Protein AF-Q0FSW2-F1 (afdb_monomer_lite)

InterPro domains:
  IPR002525 Transposase IS110-like, N-terminal [PF01548] (13-87)
  IPR047650 Transposase IS110-like [PTHR33055] (5-87)

Structure (mmCIF, N/CA/C/O backbone):
data_AF-Q0FSW2-F1
#
_entry.id   AF-Q0FSW2-F1
#
loop_
_atom_site.group_PDB
_atom_site.id
_atom_site.type_symbol
_atom_site.label_atom_id
_atom_site.label_alt_id
_atom_site.label_comp_id
_atom_site.label_asym_id
_atom_site.label_entity_id
_atom_site.label_seq_id
_atom_site.pdbx_PDB_ins_code
_atom_site.Cartn_x
_atom_site.Cartn_y
_atom_site.Cartn_z
_atom_site.occupancy
_atom_site.B_iso_or_equiv
_atom_site.auth_seq_id
_atom_site.auth_comp_id
_atom_site.auth_asym_id
_atom_site.auth_atom_id
_atom_site.pdbx_PDB_model_num
ATOM 1 N N . MET A 1 1 ? -12.112 -8.259 5.976 1.00 78.44 1 MET A N 1
ATOM 2 C CA . MET A 1 1 ? -11.601 -7.134 5.174 1.00 78.44 1 MET A CA 1
ATOM 3 C C . MET A 1 1 ? -10.289 -6.659 5.779 1.00 78.44 1 MET A C 1
ATOM 5 O O . MET A 1 1 ? -10.211 -6.525 6.996 1.00 78.44 1 MET A O 1
ATOM 9 N N . PHE A 1 2 ? -9.265 -6.492 4.948 1.00 90.00 2 PHE A N 1
ATOM 10 C CA . PHE A 1 2 ? -7.903 -6.105 5.314 1.00 90.00 2 PHE A CA 1
ATOM 11 C C . PHE A 1 2 ? -7.599 -4.691 4.814 1.00 90.00 2 PHE A C 1
ATOM 13 O O . PHE A 1 2 ? -8.140 -4.253 3.801 1.00 90.00 2 PHE A O 1
ATOM 20 N N . CYS A 1 3 ? -6.689 -3.991 5.485 1.00 91.81 3 CYS A N 1
ATOM 21 C CA . CYS A 1 3 ? -6.151 -2.730 4.989 1.00 91.81 3 CYS A CA 1
ATOM 22 C C . CYS A 1 3 ? -4.677 -2.582 5.362 1.00 91.81 3 CYS A C 1
ATOM 24 O O . CYS A 1 3 ? -4.261 -3.035 6.430 1.00 91.81 3 CYS A O 1
ATOM 26 N N . TYR A 1 4 ? -3.892 -1.965 4.480 1.00 90.19 4 TYR A N 1
ATOM 27 C CA . TYR A 1 4 ? -2.499 -1.636 4.772 1.00 90.19 4 TYR A CA 1
ATOM 28 C C . TYR A 1 4 ? -2.021 -0.387 4.021 1.00 90.19 4 TYR A C 1
ATOM 30 O O . TYR A 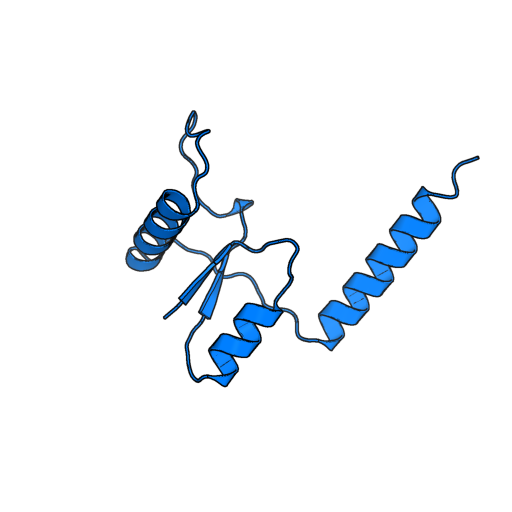1 4 ? -2.594 0.028 3.011 1.00 90.19 4 TYR A O 1
ATOM 38 N N . GLU A 1 5 ? -0.963 0.229 4.542 1.00 90.25 5 GLU A N 1
ATOM 39 C CA . GLU A 1 5 ? -0.317 1.405 3.957 1.00 90.25 5 GLU A CA 1
ATOM 40 C C . GLU A 1 5 ? 0.566 1.002 2.764 1.00 90.25 5 GLU A C 1
ATOM 42 O O . GLU A 1 5 ? 1.338 0.044 2.839 1.00 90.25 5 GLU A O 1
ATOM 47 N N . ALA A 1 6 ? 0.491 1.748 1.661 1.00 88.69 6 ALA A N 1
ATOM 48 C CA . ALA A 1 6 ? 1.361 1.549 0.511 1.00 88.69 6 ALA A CA 1
ATOM 49 C C . ALA A 1 6 ? 2.831 1.712 0.931 1.00 88.69 6 ALA A C 1
ATOM 51 O O . ALA A 1 6 ? 3.279 2.803 1.281 1.00 88.69 6 ALA A O 1
ATOM 52 N N . GLY A 1 7 ? 3.575 0.609 0.878 1.00 82.81 7 GLY A N 1
ATOM 53 C CA . GLY A 1 7 ? 4.978 0.542 1.266 1.00 82.81 7 GLY A CA 1
ATOM 54 C C . GLY A 1 7 ? 5.915 0.226 0.096 1.00 82.81 7 GLY A C 1
ATOM 55 O O . GLY A 1 7 ? 5.472 -0.040 -1.024 1.00 82.81 7 GLY A O 1
ATOM 56 N N . PRO A 1 8 ? 7.235 0.199 0.349 1.00 76.06 8 PRO A N 1
ATOM 57 C CA . PRO A 1 8 ? 8.238 -0.127 -0.666 1.00 76.06 8 PRO A CA 1
ATOM 58 C C . PRO A 1 8 ? 8.127 -1.567 -1.194 1.00 76.06 8 PRO A C 1
ATOM 60 O O . PRO A 1 8 ? 8.640 -1.855 -2.270 1.00 76.06 8 PRO A O 1
ATOM 63 N N . CYS A 1 9 ? 7.437 -2.455 -0.472 1.00 68.44 9 CYS A N 1
ATOM 64 C CA . CYS A 1 9 ? 7.250 -3.862 -0.834 1.00 68.44 9 CYS A CA 1
ATOM 65 C C . CYS A 1 9 ? 6.239 -4.096 -1.979 1.00 68.44 9 CYS A C 1
ATOM 67 O O . CYS A 1 9 ? 6.013 -5.242 -2.365 1.00 68.44 9 CYS A O 1
ATOM 69 N N . GLY A 1 10 ? 5.625 -3.040 -2.527 1.00 80.25 10 GLY A N 1
ATOM 70 C CA . GLY A 1 10 ? 4.710 -3.132 -3.669 1.00 80.25 10 GLY A CA 1
ATOM 71 C C . GLY A 1 10 ? 3.335 -3.715 -3.323 1.00 80.25 10 GLY A C 1
ATOM 72 O O . GLY A 1 10 ? 2.841 -3.572 -2.201 1.00 80.25 10 GLY A O 1
ATOM 73 N N . TYR A 1 11 ? 2.698 -4.360 -4.307 1.00 89.88 11 TYR A N 1
ATOM 74 C CA . TYR A 1 11 ? 1.294 -4.803 -4.234 1.00 89.88 11 TYR A CA 1
ATOM 75 C C . TYR A 1 11 ? 1.130 -6.333 -4.207 1.00 89.88 11 TYR A C 1
ATOM 77 O O . TYR A 1 11 ? 0.049 -6.868 -4.451 1.00 89.88 11 TYR A O 1
ATOM 85 N N . GLY A 1 12 ? 2.211 -7.069 -3.923 1.00 89.69 12 GLY A N 1
ATOM 86 C CA . GLY A 1 12 ? 2.179 -8.531 -3.794 1.00 89.69 12 GLY A CA 1
ATOM 87 C C . GLY A 1 12 ? 1.240 -9.014 -2.683 1.00 89.69 12 GLY A C 1
ATOM 88 O O . GLY A 1 12 ? 0.432 -9.906 -2.917 1.00 89.69 12 GLY A O 1
ATOM 89 N N . LEU A 1 13 ? 1.283 -8.367 -1.512 1.00 89.62 13 LEU A N 1
ATOM 90 C CA . LEU A 1 13 ? 0.436 -8.718 -0.367 1.00 89.62 13 LEU A CA 1
ATOM 91 C C . LEU A 1 13 ? -1.059 -8.563 -0.677 1.00 89.62 13 LEU A C 1
ATOM 93 O O . LEU A 1 13 ? -1.844 -9.452 -0.366 1.00 89.62 13 LEU A O 1
ATOM 97 N N . HIS A 1 14 ? -1.446 -7.462 -1.332 1.00 92.56 14 HIS A N 1
ATOM 98 C CA . HIS A 1 14 ? -2.823 -7.260 -1.783 1.00 92.56 14 HIS A CA 1
ATOM 99 C C . HIS A 1 14 ? -3.294 -8.415 -2.676 1.00 92.56 14 HIS A C 1
ATOM 101 O O . HIS A 1 14 ? -4.359 -8.976 -2.442 1.00 92.56 14 HIS A O 1
ATOM 107 N N . ARG A 1 15 ? -2.490 -8.804 -3.676 1.00 91.19 15 ARG A N 1
ATOM 108 C CA . ARG A 1 15 ? -2.833 -9.909 -4.586 1.00 91.19 15 ARG A CA 1
ATOM 109 C C . ARG A 1 15 ? -3.003 -11.232 -3.849 1.00 91.19 15 ARG A C 1
ATOM 111 O O . ARG A 1 15 ? -4.009 -11.891 -4.060 1.00 91.19 15 ARG A O 1
ATOM 118 N N . GLN A 1 16 ? -2.084 -11.566 -2.944 1.00 92.19 16 GLN A N 1
ATOM 119 C CA . GLN A 1 16 ? -2.176 -12.789 -2.141 1.00 92.19 16 GLN A CA 1
ATOM 120 C C . GLN A 1 16 ? -3.459 -12.831 -1.304 1.00 92.19 16 GLN A C 1
ATOM 122 O O . GLN A 1 16 ? -4.134 -13.853 -1.267 1.00 92.19 16 GLN A O 1
ATOM 127 N N . LEU A 1 17 ? -3.827 -11.720 -0.656 1.00 93.12 17 LEU A N 1
ATOM 128 C CA . LEU A 1 17 ? -5.058 -11.643 0.135 1.00 93.12 17 LEU A CA 1
ATOM 129 C C . LEU A 1 17 ? -6.308 -11.809 -0.739 1.00 93.12 17 LEU A C 1
ATOM 131 O O . LEU A 1 17 ? -7.207 -12.566 -0.375 1.00 93.12 17 LEU A O 1
ATOM 135 N N . VAL A 1 18 ? -6.340 -11.161 -1.906 1.00 93.25 18 VAL A N 1
ATOM 136 C CA . VAL A 1 18 ? -7.451 -11.289 -2.860 1.00 93.25 18 VAL A CA 1
ATOM 137 C C . VAL A 1 18 ? -7.550 -12.712 -3.420 1.00 93.25 18 VAL A C 1
ATOM 139 O O . VAL A 1 18 ? -8.648 -13.256 -3.488 1.00 93.25 18 VAL A O 1
ATOM 142 N N . GLU A 1 19 ? -6.427 -13.353 -3.751 1.00 94.19 19 GLU A N 1
ATOM 143 C CA . GLU A 1 19 ? -6.380 -14.759 -4.190 1.00 94.19 19 GLU A CA 1
ATOM 144 C C . GLU A 1 19 ? -6.891 -15.727 -3.113 1.00 94.19 19 GLU A C 1
ATOM 146 O O . GLU A 1 19 ? -7.520 -16.733 -3.434 1.00 94.19 19 GLU A O 1
ATOM 151 N N . MET A 1 20 ? -6.688 -15.404 -1.833 1.00 95.56 20 MET A N 1
ATOM 152 C CA . MET A 1 20 ? -7.244 -16.153 -0.698 1.00 95.56 20 MET A CA 1
ATOM 153 C C . MET A 1 20 ? -8.736 -15.862 -0.444 1.00 95.56 20 MET A C 1
ATOM 155 O O . MET A 1 20 ? -9.316 -16.418 0.489 1.00 95.56 20 MET A O 1
ATOM 159 N N . GLY A 1 21 ? -9.377 -15.010 -1.252 1.00 95.75 21 GLY A N 1
ATOM 160 C CA . GLY A 1 21 ? -10.792 -14.652 -1.117 1.00 95.75 21 GLY A CA 1
ATOM 161 C C . GLY A 1 21 ? -11.061 -13.567 -0.073 1.00 95.75 21 GLY A C 1
ATOM 162 O O . GLY A 1 21 ? -12.170 -13.476 0.457 1.00 95.75 21 GLY A O 1
ATOM 163 N N . HIS A 1 22 ? -10.057 -12.758 0.263 1.00 94.62 22 HIS A N 1
ATOM 164 C CA . HIS A 1 22 ? -10.193 -11.674 1.222 1.00 94.62 22 HIS A CA 1
ATOM 165 C C . HIS A 1 22 ? -10.132 -10.300 0.556 1.00 94.62 22 HIS A C 1
ATOM 167 O O . HIS A 1 22 ? -9.155 -9.958 -0.105 1.00 94.62 22 HIS A O 1
ATOM 173 N N . ASP A 1 23 ? -11.126 -9.459 0.845 1.00 91.75 23 ASP A N 1
ATOM 174 C CA . ASP A 1 23 ? -11.083 -8.051 0.455 1.00 91.75 23 ASP A CA 1
ATOM 175 C C . ASP A 1 23 ? -9.930 -7.333 1.156 1.00 91.75 23 ASP A C 1
ATOM 177 O O . ASP A 1 23 ? -9.788 -7.412 2.385 1.00 91.75 23 ASP A O 1
ATOM 181 N N . CYS A 1 24 ? -9.134 -6.600 0.380 1.00 92.94 24 CYS A N 1
ATOM 182 C CA . CYS A 1 24 ? -8.003 -5.822 0.857 1.00 92.94 24 CYS A CA 1
ATOM 183 C C . CYS A 1 24 ? -8.000 -4.441 0.201 1.00 92.94 24 CYS A C 1
ATOM 185 O O . CYS A 1 24 ? -8.080 -4.338 -1.017 1.00 92.94 24 CYS A O 1
ATOM 187 N N . ILE A 1 25 ? -7.869 -3.380 0.997 1.00 93.50 25 ILE A N 1
ATOM 188 C CA . ILE A 1 25 ? -7.637 -2.027 0.480 1.00 93.50 25 ILE A CA 1
ATOM 189 C C . ILE A 1 25 ? -6.213 -1.571 0.792 1.00 93.50 25 ILE A C 1
ATOM 191 O O . ILE A 1 25 ? -5.668 -1.849 1.862 1.00 93.50 25 ILE A O 1
ATOM 195 N N . VAL A 1 26 ? -5.615 -0.832 -0.137 1.00 92.94 26 VAL A N 1
ATOM 196 C CA . VAL A 1 26 ? -4.310 -0.193 0.068 1.00 92.94 26 VAL A CA 1
ATOM 197 C C . VAL A 1 26 ? -4.519 1.304 0.194 1.00 92.94 26 VAL A C 1
ATOM 199 O O . VAL A 1 26 ? -5.284 1.888 -0.571 1.00 92.94 26 VAL A O 1
ATOM 202 N N . VAL A 1 27 ? -3.840 1.933 1.148 1.00 92.88 27 VAL A N 1
ATOM 203 C CA . VAL A 1 27 ? -3.989 3.364 1.444 1.00 92.88 27 VAL A CA 1
ATOM 204 C C . VAL A 1 27 ? -2.653 4.070 1.251 1.00 92.88 27 VAL A C 1
ATOM 206 O O . VAL A 1 27 ? -1.617 3.565 1.675 1.00 92.88 27 VAL A O 1
ATOM 209 N N . ALA A 1 28 ? -2.646 5.245 0.623 1.00 89.81 28 ALA A N 1
ATOM 210 C CA . ALA A 1 28 ? -1.428 6.046 0.542 1.00 89.81 28 ALA A CA 1
ATOM 211 C C . ALA A 1 28 ? -1.102 6.683 1.909 1.00 89.81 28 ALA A C 1
ATOM 213 O O . ALA A 1 28 ? -1.998 7.297 2.493 1.00 89.81 28 ALA A O 1
ATOM 214 N N . PRO A 1 29 ? 0.169 6.654 2.363 1.00 85.50 29 PRO A N 1
ATOM 215 C CA . PRO A 1 29 ? 0.634 7.356 3.566 1.00 85.50 29 PRO A CA 1
ATOM 216 C C . PRO A 1 29 ? 0.120 8.797 3.677 1.00 85.50 29 PRO A C 1
ATOM 218 O O . PRO A 1 29 ? -0.313 9.254 4.729 1.00 85.50 29 PRO A O 1
ATOM 221 N N . SER A 1 30 ? 0.135 9.514 2.551 1.00 85.81 30 SER A N 1
ATOM 222 C CA . SER A 1 30 ? -0.238 10.926 2.448 1.00 85.81 30 SER A CA 1
ATOM 223 C C . SER A 1 30 ? -1.735 11.199 2.602 1.00 85.81 30 SER A C 1
ATOM 225 O O . SER A 1 30 ? -2.119 12.355 2.736 1.00 85.81 30 SER A O 1
ATOM 227 N N . LEU A 1 31 ? -2.577 10.166 2.521 1.00 85.12 31 LEU A N 1
ATOM 228 C CA . LEU A 1 31 ? -4.033 10.274 2.657 1.00 85.12 31 LEU A CA 1
ATOM 229 C C . LEU A 1 31 ? -4.514 9.884 4.060 1.00 85.12 31 LEU A C 1
ATOM 231 O O . LEU A 1 31 ? -5.697 10.025 4.354 1.00 85.12 31 LEU A O 1
ATOM 235 N N . ILE A 1 32 ? -3.618 9.404 4.927 1.00 85.25 32 ILE A N 1
ATOM 236 C CA . ILE A 1 32 ? -3.934 9.044 6.309 1.00 85.25 32 ILE A CA 1
ATOM 237 C C . ILE A 1 32 ? -3.854 10.321 7.167 1.00 85.25 32 ILE A C 1
ATOM 239 O O . ILE A 1 32 ? -2.788 10.937 7.232 1.00 85.25 32 ILE A O 1
ATOM 243 N N . PRO A 1 33 ? -4.935 10.751 7.845 1.00 81.50 33 PRO A N 1
ATOM 244 C CA . PRO A 1 33 ? -4.920 11.974 8.648 1.00 81.50 33 PRO A CA 1
ATOM 245 C C . PRO A 1 33 ? -4.035 11.838 9.896 1.00 81.50 33 PRO A C 1
ATOM 247 O O . PRO A 1 33 ? -4.435 11.217 10.876 1.00 81.50 33 PRO A O 1
ATOM 250 N N . VAL A 1 34 ? -2.845 12.442 9.909 1.00 80.06 34 VAL A N 1
ATOM 251 C CA . VAL A 1 34 ? -1.927 12.383 11.064 1.00 80.06 34 VAL A CA 1
ATOM 252 C C . VAL A 1 34 ? -2.093 13.613 11.959 1.00 80.06 34 VAL A C 1
ATOM 254 O O . VAL A 1 34 ? -2.110 14.750 11.485 1.00 80.06 34 VAL A O 1
ATOM 257 N N . LYS A 1 35 ? -2.181 13.407 13.279 1.00 78.94 35 LYS A N 1
ATOM 258 C CA . LYS A 1 35 ? -2.193 14.513 14.247 1.00 78.94 35 LYS A CA 1
ATOM 259 C C . LYS A 1 35 ? -0.816 15.174 14.327 1.00 78.94 35 LYS A C 1
ATOM 261 O O . LYS A 1 35 ? 0.203 14.501 14.468 1.00 78.94 35 LYS A O 1
ATOM 266 N N . ALA A 1 36 ? -0.786 16.506 14.311 1.00 76.06 36 ALA A N 1
ATOM 267 C CA . ALA A 1 36 ? 0.447 17.260 14.509 1.00 76.06 36 ALA A CA 1
ATOM 268 C C . ALA A 1 36 ? 1.110 16.884 15.849 1.00 76.06 36 ALA A C 1
ATOM 270 O O . ALA A 1 36 ? 0.463 16.888 16.894 1.00 76.06 36 ALA A O 1
ATOM 271 N N . GLY A 1 37 ? 2.403 16.550 15.808 1.00 77.94 37 GLY A N 1
ATOM 272 C CA . GLY A 1 37 ? 3.173 16.123 16.982 1.00 77.94 37 GLY A CA 1
ATOM 273 C C . GLY A 1 37 ? 3.155 14.616 17.255 1.00 77.94 37 GLY A C 1
ATOM 274 O O . GLY A 1 37 ? 3.948 14.153 18.075 1.00 77.94 37 GLY A O 1
ATOM 275 N N . ASP A 1 38 ? 2.340 13.837 16.540 1.00 76.12 38 ASP A N 1
ATOM 276 C CA . ASP A 1 38 ? 2.351 12.379 16.654 1.00 76.12 38 ASP A CA 1
ATOM 277 C C . ASP A 1 38 ? 3.515 11.791 15.841 1.00 76.12 38 ASP A C 1
ATOM 279 O O . ASP A 1 38 ? 3.419 11.544 14.640 1.00 76.12 38 ASP A O 1
ATOM 283 N N . ARG A 1 39 ? 4.680 11.675 16.489 1.00 71.44 39 ARG A N 1
ATOM 284 C CA . ARG A 1 39 ? 5.940 11.223 15.864 1.00 71.44 39 ARG A CA 1
ATOM 285 C C . ARG A 1 39 ? 6.317 9.784 16.212 1.00 71.44 39 ARG A C 1
ATOM 287 O O . ARG A 1 39 ? 7.333 9.288 15.732 1.00 71.44 39 ARG A O 1
ATOM 294 N N . VAL A 1 40 ? 5.540 9.119 17.065 1.00 80.00 40 VAL A N 1
ATOM 295 C CA . VAL A 1 40 ? 5.851 7.763 17.533 1.00 80.00 40 VAL A CA 1
ATOM 296 C C . VAL A 1 40 ? 5.137 6.752 16.645 1.00 80.00 40 VAL A C 1
ATOM 298 O O . VAL A 1 40 ? 4.009 6.346 16.933 1.00 80.00 40 VAL A O 1
ATOM 301 N N . LYS A 1 41 ? 5.821 6.334 15.578 1.00 74.88 41 LYS A N 1
ATOM 302 C CA . LYS A 1 41 ? 5.353 5.267 14.690 1.00 74.88 41 LYS A CA 1
ATOM 303 C C . LYS A 1 41 ? 5.613 3.907 15.340 1.00 74.88 41 LYS A C 1
ATOM 305 O O . LYS A 1 41 ? 6.743 3.595 15.710 1.00 74.88 41 LYS A O 1
ATOM 310 N N . THR A 1 42 ? 4.562 3.114 15.517 1.00 86.19 42 THR A N 1
ATOM 311 C CA . THR A 1 42 ? 4.668 1.702 15.920 1.00 86.19 42 THR A CA 1
ATOM 312 C C . THR A 1 42 ? 3.611 0.919 15.163 1.00 86.19 42 THR A C 1
ATOM 314 O O . THR A 1 42 ? 2.474 1.388 15.082 1.00 86.19 42 THR A O 1
ATOM 317 N N . ASP A 1 43 ? 3.941 -0.290 14.709 1.00 85.00 43 ASP A N 1
ATOM 318 C CA . ASP A 1 43 ? 3.033 -1.098 13.879 1.00 85.00 43 ASP A CA 1
ATOM 319 C C . ASP A 1 43 ? 1.657 -1.285 14.530 1.00 85.00 43 ASP A C 1
ATOM 321 O O . ASP A 1 43 ? 0.618 -1.207 13.880 1.00 85.00 43 ASP A O 1
ATOM 325 N N . ARG A 1 44 ? 1.633 -1.460 15.859 1.00 88.38 44 ARG A N 1
ATOM 326 C CA . ARG A 1 44 ? 0.393 -1.588 16.631 1.00 88.38 44 ARG A CA 1
ATOM 327 C C . ARG A 1 44 ? -0.480 -0.333 16.546 1.00 88.38 44 ARG A C 1
ATOM 329 O O . ARG A 1 44 ? -1.693 -0.456 16.399 1.00 88.38 44 ARG A O 1
ATOM 336 N N . ARG A 1 45 ? 0.109 0.858 16.698 1.00 87.94 45 ARG A N 1
ATOM 337 C CA . ARG A 1 45 ? -0.636 2.129 16.650 1.00 87.94 45 ARG A CA 1
ATOM 338 C C . ARG A 1 45 ? -1.157 2.396 15.246 1.00 87.94 45 ARG A C 1
ATOM 340 O O . ARG A 1 45 ? -2.325 2.748 15.109 1.00 87.94 45 ARG A O 1
ATOM 347 N N . ASP A 1 46 ? -0.330 2.149 14.237 1.00 85.19 46 ASP A N 1
ATOM 348 C CA . ASP A 1 46 ? -0.702 2.340 12.836 1.00 85.19 46 ASP A CA 1
ATOM 349 C C . ASP A 1 46 ? -1.847 1.399 12.444 1.00 85.19 46 ASP A C 1
ATOM 351 O O . ASP A 1 46 ? -2.846 1.840 11.879 1.00 85.19 46 ASP A O 1
ATOM 355 N N . ALA A 1 47 ? -1.777 0.124 12.842 1.00 89.25 47 ALA A N 1
ATOM 356 C CA . ALA A 1 47 ? -2.852 -0.838 12.607 1.00 89.25 47 ALA A CA 1
ATOM 357 C C . ALA A 1 47 ? -4.169 -0.429 13.294 1.00 89.25 47 ALA A C 1
ATOM 359 O O . ALA A 1 47 ? -5.236 -0.501 12.684 1.00 89.25 47 ALA A O 1
ATOM 360 N N . MET A 1 48 ? -4.114 0.039 14.548 1.00 90.75 48 MET A N 1
ATOM 361 C CA . MET A 1 48 ? -5.303 0.538 15.255 1.00 90.75 48 MET A CA 1
ATOM 362 C C . MET A 1 48 ? -5.894 1.779 14.581 1.00 90.75 48 MET A C 1
ATOM 364 O O . MET A 1 48 ? -7.116 1.916 14.497 1.00 90.75 48 MET A O 1
ATOM 368 N N . MET A 1 49 ? -5.041 2.684 14.106 1.00 90.12 49 MET A N 1
ATOM 369 C CA . MET A 1 49 ? -5.455 3.895 13.409 1.00 90.12 49 MET A CA 1
ATOM 370 C C . MET A 1 49 ? -6.135 3.566 12.080 1.00 90.12 49 MET A C 1
ATOM 372 O O . MET A 1 49 ? -7.240 4.050 11.833 1.00 90.12 49 MET A O 1
ATOM 376 N N . LEU A 1 50 ? -5.527 2.698 11.271 1.00 90.44 50 LEU A N 1
ATOM 377 C CA . LEU A 1 50 ? -6.113 2.215 10.024 1.00 90.44 50 LEU A CA 1
ATOM 378 C C . LEU A 1 50 ? -7.461 1.535 10.273 1.00 90.44 50 LEU A C 1
ATOM 380 O O . LEU A 1 50 ? -8.437 1.874 9.614 1.00 90.44 50 LEU A O 1
ATOM 384 N N . ALA A 1 51 ? -7.560 0.659 11.276 1.00 91.19 51 ALA A N 1
ATOM 385 C CA . ALA A 1 51 ? -8.824 0.013 11.627 1.00 91.19 51 ALA A CA 1
ATOM 386 C C . ALA A 1 51 ? -9.910 1.026 12.037 1.00 91.19 51 ALA A C 1
ATOM 388 O O . ALA A 1 51 ? -11.076 0.875 11.666 1.00 91.19 51 ALA A O 1
ATOM 389 N N . LYS A 1 52 ? -9.540 2.078 12.781 1.00 92.00 52 LYS A N 1
ATOM 390 C CA . LYS A 1 52 ? -10.473 3.135 13.189 1.00 92.00 52 LYS A CA 1
ATOM 391 C C . LYS A 1 52 ? -10.981 3.939 11.991 1.00 92.00 52 LYS A C 1
ATOM 393 O O . LYS A 1 52 ? -12.188 4.134 11.883 1.00 92.00 52 LYS A O 1
ATOM 398 N N . LEU A 1 53 ? -10.079 4.387 11.119 1.00 91.75 53 LEU A N 1
ATOM 399 C CA . LEU A 1 53 ? -10.428 5.159 9.923 1.00 91.75 53 LEU A CA 1
ATOM 400 C C . LEU A 1 53 ? -11.242 4.318 8.938 1.00 91.75 53 LEU A C 1
ATOM 402 O O . LEU A 1 53 ? -12.214 4.802 8.372 1.00 91.75 53 LEU A O 1
ATOM 406 N N . HIS A 1 54 ? -10.899 3.037 8.792 1.00 90.06 54 HIS A N 1
ATOM 407 C CA . HIS A 1 54 ? -11.655 2.101 7.969 1.00 90.06 54 HIS A CA 1
ATOM 408 C C . HIS A 1 54 ? -13.087 1.943 8.470 1.00 90.06 54 HIS A C 1
ATOM 410 O O . HIS A 1 54 ? -14.026 1.945 7.684 1.00 90.06 54 HIS A O 1
ATOM 416 N N . ARG A 1 55 ? -13.275 1.787 9.785 1.00 91.81 55 ARG A N 1
ATOM 417 C CA . ARG A 1 55 ? -14.613 1.663 10.376 1.00 91.81 55 ARG A CA 1
ATOM 418 C C . ARG A 1 55 ? -15.465 2.920 10.161 1.00 91.81 55 ARG A C 1
ATOM 420 O O . ARG A 1 55 ? -16.686 2.823 10.194 1.00 91.81 55 ARG A O 1
ATOM 427 N N . ALA A 1 56 ? -14.829 4.076 10.007 1.00 92.94 56 ALA A N 1
ATOM 428 C CA . ALA A 1 56 ? -15.489 5.350 9.755 1.00 92.94 56 ALA A CA 1
ATOM 429 C C . ALA A 1 56 ?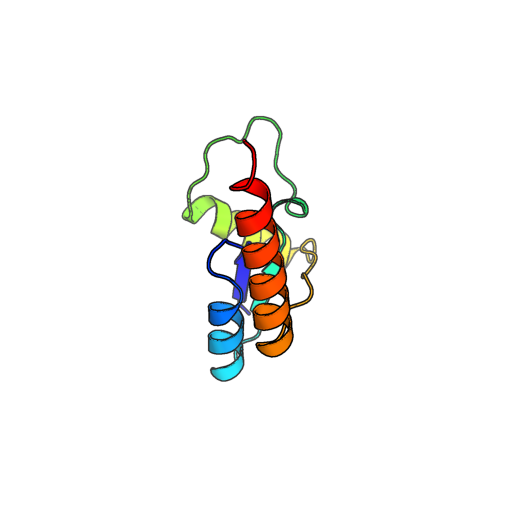 -15.683 5.653 8.255 1.00 92.94 56 ALA A C 1
ATOM 431 O O . ALA A 1 56 ? -16.169 6.732 7.937 1.00 92.94 56 ALA A O 1
ATOM 432 N N . ASP A 1 57 ? -15.286 4.745 7.351 1.00 89.81 57 ASP A N 1
ATOM 433 C CA . ASP A 1 57 ? -15.231 4.980 5.898 1.00 89.81 57 ASP A CA 1
ATOM 434 C C . ASP A 1 57 ? -14.403 6.226 5.507 1.00 89.81 57 ASP A C 1
ATOM 436 O O . ASP A 1 57 ? -14.611 6.854 4.472 1.00 89.81 57 ASP A O 1
ATOM 440 N N . GLU A 1 58 ? -13.409 6.577 6.331 1.00 91.94 58 GLU A N 1
ATOM 441 C CA . GLU A 1 58 ? -12.526 7.738 6.133 1.00 91.94 58 GLU A CA 1
ATOM 442 C C . GLU A 1 58 ? -11.244 7.386 5.354 1.00 91.94 58 GLU A C 1
ATOM 444 O O . GLU A 1 58 ? -10.393 8.244 5.115 1.00 91.94 58 GLU A O 1
ATOM 449 N N . LEU A 1 59 ? -11.070 6.122 4.955 1.00 91.31 59 LEU A N 1
ATOM 450 C CA . LEU A 1 59 ? -9.925 5.693 4.153 1.00 91.31 59 LEU A CA 1
ATOM 451 C C . LEU A 1 59 ? -10.217 5.818 2.660 1.00 91.31 59 LEU A C 1
ATOM 453 O O . LEU A 1 59 ? -11.178 5.260 2.144 1.00 91.31 59 LEU A O 1
ATOM 457 N N . THR A 1 60 ? -9.311 6.478 1.941 1.00 91.00 60 THR A N 1
ATOM 458 C CA . THR A 1 60 ? -9.325 6.495 0.475 1.00 91.00 60 THR A CA 1
ATOM 459 C C . THR A 1 60 ? -8.414 5.396 -0.059 1.00 91.00 60 THR A C 1
ATOM 461 O O . THR A 1 60 ? -7.191 5.457 0.102 1.00 91.00 60 THR A O 1
ATOM 464 N N . ALA A 1 61 ? -9.010 4.391 -0.699 1.00 92.19 61 ALA A N 1
ATOM 465 C CA . ALA A 1 61 ? -8.260 3.335 -1.363 1.00 92.19 61 ALA A CA 1
ATOM 466 C C . ALA A 1 61 ? -7.497 3.891 -2.574 1.00 92.19 61 ALA A C 1
ATOM 468 O O . ALA A 1 61 ? -8.028 4.679 -3.360 1.00 92.19 61 ALA A O 1
ATOM 469 N N . VAL A 1 62 ? -6.249 3.459 -2.744 1.00 91.50 62 VAL A N 1
ATOM 470 C CA . VAL A 1 62 ? -5.484 3.737 -3.961 1.00 91.50 62 VAL A CA 1
ATOM 471 C C . VAL A 1 62 ? -5.779 2.689 -5.020 1.00 91.50 62 VAL A C 1
ATOM 473 O O . VAL A 1 62 ? -6.055 1.529 -4.718 1.00 91.50 62 VAL A O 1
ATOM 476 N N . TRP A 1 63 ? -5.653 3.086 -6.282 1.00 91.31 63 TRP A N 1
ATOM 477 C CA . TRP A 1 63 ? -5.661 2.132 -7.381 1.00 91.31 63 TRP A CA 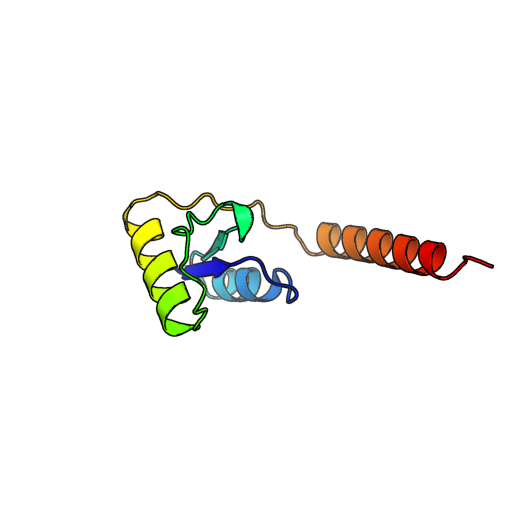1
ATOM 478 C C . TRP A 1 63 ? -4.455 1.184 -7.293 1.00 91.31 63 TRP A C 1
ATOM 480 O O . TRP A 1 63 ? -3.318 1.621 -7.075 1.00 91.31 63 TRP A O 1
ATOM 490 N N . ILE A 1 64 ? -4.716 -0.109 -7.487 1.00 90.88 64 ILE A N 1
ATOM 491 C CA . ILE A 1 64 ? -3.715 -1.172 -7.415 1.00 90.88 64 ILE A CA 1
ATOM 492 C C . ILE A 1 64 ? -3.233 -1.505 -8.830 1.00 90.88 64 ILE A C 1
ATOM 494 O O . ILE A 1 64 ? -4.039 -1.968 -9.638 1.00 90.88 64 ILE A O 1
ATOM 498 N N . PRO A 1 65 ? -1.944 -1.290 -9.152 1.00 89.19 65 PRO A N 1
ATOM 499 C CA . PRO A 1 65 ? -1.391 -1.717 -10.427 1.00 89.19 65 PRO A CA 1
ATOM 500 C C . PRO A 1 65 ? -1.324 -3.243 -10.500 1.00 89.19 65 PRO A C 1
ATOM 502 O O . PRO A 1 65 ? -0.971 -3.912 -9.528 1.00 89.19 65 PRO A O 1
ATOM 505 N N . ASP A 1 66 ? -1.617 -3.785 -11.677 1.00 88.25 66 ASP A N 1
ATOM 506 C CA . ASP A 1 66 ? -1.301 -5.176 -11.987 1.00 88.25 66 ASP A CA 1
ATOM 507 C C . ASP A 1 66 ? 0.206 -5.368 -12.252 1.00 88.25 66 ASP A C 1
ATOM 509 O O . ASP A 1 66 ? 1.003 -4.422 -12.266 1.00 88.25 66 ASP A O 1
ATOM 513 N N . ALA A 1 67 ? 0.594 -6.620 -12.501 1.00 87.25 67 ALA A N 1
ATOM 514 C CA . ALA A 1 67 ? 1.985 -6.989 -12.743 1.00 87.25 67 ALA A CA 1
ATOM 515 C C . ALA A 1 67 ? 2.607 -6.269 -13.954 1.00 87.25 67 ALA A C 1
ATOM 517 O O . ALA A 1 67 ? 3.792 -5.937 -13.924 1.00 87.25 67 ALA A O 1
ATOM 518 N N . ALA A 1 68 ? 1.830 -5.998 -15.007 1.00 90.50 68 ALA A N 1
ATOM 519 C CA . ALA A 1 68 ? 2.334 -5.310 -16.192 1.00 90.50 68 ALA A CA 1
ATOM 520 C C . ALA A 1 68 ? 2.596 -3.825 -15.895 1.00 90.50 68 ALA A C 1
ATOM 522 O O . ALA A 1 68 ? 3.634 -3.278 -16.282 1.00 90.50 68 ALA A O 1
ATOM 523 N N . HIS A 1 69 ? 1.696 -3.181 -15.151 1.00 90.75 69 HIS A N 1
ATOM 524 C CA . HIS A 1 69 ? 1.873 -1.804 -14.698 1.00 90.75 69 HIS A CA 1
ATOM 525 C C . HIS A 1 69 ? 3.058 -1.656 -13.734 1.00 90.75 69 HIS A C 1
ATOM 527 O O . HIS A 1 69 ? 3.796 -0.669 -13.817 1.00 90.75 69 HIS A O 1
ATOM 533 N N . GLU A 1 70 ? 3.270 -2.618 -12.833 1.00 89.00 70 GLU A N 1
ATOM 534 C CA . GLU A 1 70 ? 4.449 -2.645 -11.960 1.00 89.00 70 GLU A CA 1
ATOM 535 C C . GLU A 1 70 ? 5.742 -2.798 -12.763 1.00 89.00 70 GLU A C 1
ATOM 537 O O . GLU A 1 70 ? 6.649 -1.983 -12.594 1.00 89.00 70 GLU A O 1
ATOM 542 N N . ALA A 1 71 ? 5.795 -3.746 -13.705 1.00 89.38 71 ALA A N 1
ATOM 543 C CA . ALA A 1 71 ? 6.965 -3.9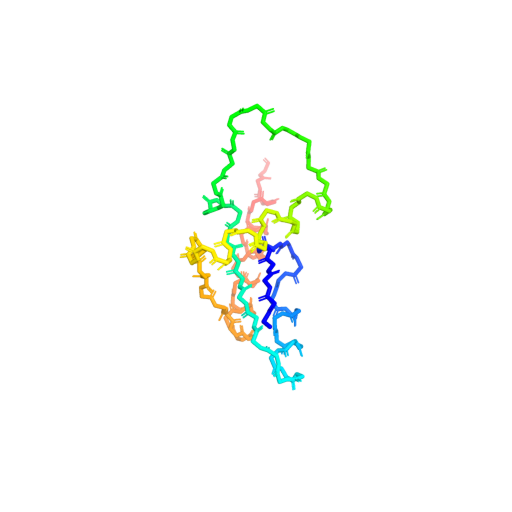48 -14.558 1.00 89.38 71 ALA A CA 1
ATOM 544 C C . ALA A 1 71 ? 7.328 -2.679 -15.350 1.00 89.38 71 ALA A C 1
ATOM 546 O O . ALA A 1 71 ? 8.496 -2.285 -15.416 1.00 89.38 71 ALA A O 1
ATOM 547 N N . MET A 1 72 ? 6.325 -1.985 -15.899 1.00 92.50 72 MET A N 1
ATOM 548 C CA . MET A 1 72 ? 6.530 -0.710 -16.589 1.00 92.50 72 MET A CA 1
ATOM 549 C C . MET A 1 72 ? 7.074 0.374 -15.644 1.00 92.50 72 MET A C 1
ATOM 551 O O . MET A 1 72 ? 8.011 1.098 -15.990 1.00 92.50 72 MET A O 1
ATOM 555 N N . ARG A 1 73 ? 6.521 0.489 -14.430 1.00 89.12 73 ARG A N 1
ATOM 556 C CA . ARG A 1 73 ? 6.999 1.450 -13.422 1.00 89.12 73 ARG A CA 1
ATOM 557 C C . ARG A 1 73 ? 8.437 1.164 -12.999 1.00 89.12 73 ARG A C 1
ATOM 559 O O . ARG A 1 73 ? 9.221 2.106 -12.864 1.00 89.12 73 ARG A O 1
ATOM 566 N N . ASP A 1 74 ? 8.789 -0.101 -12.818 1.00 88.75 74 ASP A N 1
ATOM 567 C CA . ASP A 1 74 ? 10.138 -0.507 -12.434 1.00 88.75 74 ASP A CA 1
ATOM 568 C C . ASP A 1 74 ? 11.149 -0.226 -13.544 1.00 88.75 74 ASP A C 1
ATOM 570 O O . ASP A 1 74 ? 12.222 0.311 -13.260 1.00 88.75 74 ASP A O 1
ATOM 574 N N . LEU A 1 75 ? 10.779 -0.447 -14.809 1.00 92.38 75 LEU A N 1
ATOM 575 C CA . LEU A 1 75 ? 11.590 -0.045 -15.959 1.00 92.38 75 LEU A CA 1
ATOM 576 C C . LEU A 1 75 ? 11.856 1.470 -15.969 1.00 92.38 75 LEU A C 1
ATOM 578 O O . LEU A 1 75 ? 13.004 1.903 -16.106 1.00 92.38 75 LEU A O 1
ATOM 582 N N . VAL A 1 76 ? 10.814 2.290 -15.789 1.00 94.12 76 VAL A N 1
ATOM 583 C CA . VAL A 1 76 ? 10.946 3.758 -15.752 1.00 94.12 76 VAL A CA 1
ATOM 584 C C . VAL A 1 76 ? 11.834 4.203 -14.586 1.00 94.12 76 VAL A C 1
ATOM 586 O O . VAL A 1 76 ? 12.717 5.045 -14.771 1.00 94.12 76 VAL A O 1
ATOM 589 N N . ARG A 1 77 ? 11.659 3.610 -13.398 1.00 89.62 77 ARG A N 1
ATOM 590 C CA . ARG A 1 77 ? 12.495 3.883 -12.216 1.00 89.62 77 ARG A CA 1
ATOM 591 C C . ARG A 1 77 ? 13.950 3.477 -12.440 1.00 89.62 77 ARG A C 1
ATOM 593 O O . ARG A 1 77 ? 14.849 4.239 -12.086 1.00 89.62 77 ARG A O 1
ATOM 600 N N . ALA A 1 78 ? 14.192 2.311 -13.035 1.00 91.88 78 ALA A N 1
ATOM 601 C CA . ALA A 1 78 ? 15.533 1.830 -13.353 1.00 91.88 78 ALA A CA 1
ATOM 602 C C . ALA A 1 78 ? 16.239 2.769 -14.339 1.00 91.88 78 ALA A C 1
ATOM 604 O O . ALA A 1 78 ? 17.380 3.169 -14.096 1.00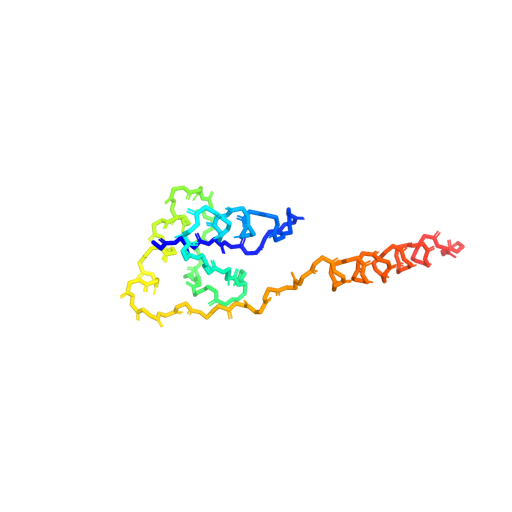 91.88 78 ALA A O 1
ATOM 605 N N . ARG A 1 79 ? 15.539 3.208 -15.394 1.00 94.62 79 ARG A N 1
ATOM 606 C CA . ARG A 1 79 ? 16.054 4.209 -16.337 1.00 94.62 79 ARG A CA 1
ATOM 607 C C . ARG A 1 79 ? 16.399 5.520 -15.632 1.00 94.62 79 ARG A C 1
ATOM 609 O O . ARG A 1 79 ? 17.499 6.028 -15.823 1.00 94.62 79 ARG A O 1
ATOM 616 N N . ALA A 1 80 ? 15.492 6.052 -14.812 1.00 92.94 80 ALA A N 1
ATOM 617 C CA . ALA A 1 80 ? 15.723 7.300 -14.085 1.00 92.94 80 ALA A CA 1
ATOM 618 C C . ALA A 1 80 ? 16.959 7.212 -13.173 1.00 92.94 80 ALA A C 1
ATOM 620 O O . ALA A 1 80 ? 17.783 8.125 -13.173 1.00 92.94 80 ALA A O 1
ATOM 621 N N . ARG A 1 81 ? 17.140 6.086 -12.465 1.00 90.81 81 ARG A N 1
ATOM 622 C CA . ARG A 1 81 ? 18.346 5.817 -11.662 1.00 90.81 81 ARG A CA 1
ATOM 623 C C . ARG A 1 81 ? 19.609 5.789 -12.520 1.00 90.81 81 ARG A C 1
ATOM 625 O O . ARG A 1 81 ? 20.587 6.441 -12.174 1.00 90.81 81 ARG A O 1
ATOM 632 N N . ALA A 1 82 ? 19.587 5.073 -13.644 1.00 91.50 82 ALA A N 1
ATOM 633 C CA . ALA A 1 82 ? 20.728 4.990 -14.553 1.00 91.50 82 ALA A CA 1
ATOM 634 C C . ALA A 1 82 ? 21.123 6.361 -15.128 1.00 91.50 82 ALA A C 1
ATOM 636 O O . ALA A 1 82 ? 22.309 6.644 -15.273 1.00 91.50 82 ALA A O 1
ATOM 637 N N . THR A 1 83 ? 20.150 7.226 -15.424 1.00 93.44 83 THR A N 1
ATOM 638 C CA . THR A 1 83 ? 20.409 8.607 -15.856 1.00 93.44 83 THR A CA 1
ATOM 639 C C . THR A 1 83 ? 20.942 9.478 -14.716 1.00 93.44 83 THR A C 1
ATOM 641 O O . THR A 1 83 ? 21.877 10.238 -14.938 1.00 93.44 83 THR A O 1
ATOM 644 N N . ALA A 1 84 ? 20.411 9.350 -13.497 1.00 88.31 84 ALA A N 1
ATOM 645 C CA . ALA A 1 84 ? 20.870 10.116 -12.335 1.00 88.31 84 ALA A CA 1
ATOM 646 C C . ALA A 1 84 ? 22.295 9.747 -11.881 1.00 88.31 84 ALA A C 1
ATOM 648 O O . ALA A 1 84 ? 23.001 10.589 -11.343 1.00 88.31 84 ALA A O 1
ATOM 649 N N . MET A 1 85 ? 22.741 8.511 -12.123 1.00 82.44 85 MET A N 1
ATOM 650 C CA . MET A 1 85 ? 24.131 8.086 -11.884 1.00 82.44 85 MET A CA 1
ATOM 651 C C . MET A 1 85 ? 25.100 8.534 -12.987 1.00 82.44 85 MET A C 1
ATOM 653 O O . MET A 1 85 ? 26.303 8.343 -12.864 1.00 82.44 85 MET A O 1
ATOM 657 N N . ARG A 1 86 ? 24.587 9.104 -14.082 1.00 72.69 86 ARG A N 1
ATOM 658 C CA . ARG A 1 86 ? 25.358 9.508 -15.264 1.00 72.69 86 ARG A CA 1
ATOM 659 C C . ARG A 1 86 ? 25.871 10.952 -15.190 1.00 72.69 86 ARG A C 1
ATOM 661 O O . ARG A 1 86 ? 26.236 11.513 -16.220 1.00 72.69 86 ARG A O 1
ATOM 6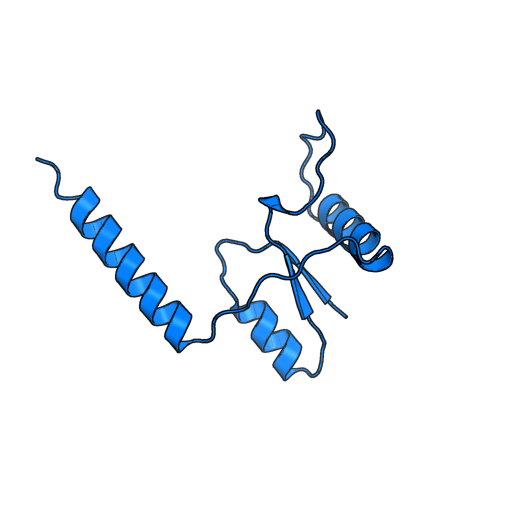68 N N . VAL A 1 87 ? 25.858 11.553 -14.000 1.00 56.66 87 VAL A N 1
ATOM 669 C CA . VAL A 1 87 ? 26.408 12.893 -13.756 1.00 56.66 87 VAL A CA 1
ATOM 670 C C . VAL A 1 87 ? 27.945 12.793 -13.779 1.00 56.66 87 VAL A C 1
ATOM 672 O O . VAL A 1 87 ? 28.466 11.904 -13.104 1.00 56.66 87 VAL A O 1
ATOM 675 N N . PRO A 1 88 ? 28.660 13.615 -14.574 1.00 59.41 88 PRO A N 1
ATOM 676 C CA . PRO A 1 88 ? 30.119 13.721 -14.501 1.00 59.41 88 PRO A CA 1
ATOM 677 C C . PRO A 1 88 ? 30.600 14.279 -13.157 1.00 59.41 88 PRO A C 1
ATOM 679 O O . PRO A 1 88 ? 29.857 15.078 -12.541 1.00 59.41 88 PRO A O 1
#

Sequence (88 aa):
MFCYEAGPCGYGLHRQLVEMGHDCIVVAPSLIPVKAGDRVKTDRRDAMMLAKLHRADELTAVWIPDAAHEAMRDLVRARARATAMRVP

Radius of gyration: 16.27 Å; chains: 1; bounding box: 46×33×34 Å

Foldseek 3Di:
DEEDEDDPVACPVVVVCVVVVHDYFYAYPVQQDDDPPPPDDDPVVVRVSVVVCVVVVSTDGDDHDDPVRVVVVVVVVVVVVVVVVPDD

Secondary structure (DSSP, 8-state):
-EEEE--TTTTHHHHHHHHTT--EEEE-GGGS-PPTT-----HHHHHHHHHHHHHTT---BPPPP-HHHHHHHHHHHHHHHHHHTT--

pLDDT: mean 87.49, std 7.35, range [56.66, 95.75]

Organism: Salipiger bermudensis (strain DSM 26914 / JCM 13377 / KCTC 12554 / HTCC2601) (NCBI:txid314265)